Protein AF-A0A7Y2KWY7-F1 (afdb_monomer)

Foldseek 3Di:
DWAPDADPVVRHIDDDDDDPDDDPPDDPPDDDDDDDDDPDQDKDKAFPQQWDDDPNFIWGWWADPVLQFIAIFGWDFPDDDPTITITGDRDDPPIDTDRHPRVPDDGRDHDDDDPPPDD

Structure (mmCIF, N/CA/C/O backbone):
data_AF-A0A7Y2KWY7-F1
#
_entry.id   AF-A0A7Y2KWY7-F1
#
loop_
_atom_site.group_PDB
_atom_site.id
_atom_site.type_symbol
_atom_site.label_atom_id
_atom_site.label_alt_id
_atom_site.label_comp_id
_atom_site.label_asym_id
_atom_site.label_entity_id
_atom_site.label_seq_id
_atom_site.pdbx_PDB_ins_code
_atom_site.Cartn_x
_atom_site.Cartn_y
_atom_site.Cartn_z
_atom_site.occupancy
_atom_site.B_iso_or_equiv
_atom_site.auth_seq_id
_atom_site.auth_comp_id
_atom_site.auth_asym_id
_atom_site.auth_atom_id
_atom_site.pdbx_PDB_model_num
ATOM 1 N N . GLU A 1 1 ? 25.319 -6.259 -19.711 1.00 86.25 1 GLU A N 1
ATOM 2 C CA . GLU A 1 1 ? 26.302 -5.176 -19.466 1.00 86.25 1 GLU A CA 1
ATOM 3 C C . GLU A 1 1 ? 25.715 -3.837 -19.908 1.00 86.25 1 GLU A C 1
ATOM 5 O O . GLU A 1 1 ? 25.075 -3.795 -20.953 1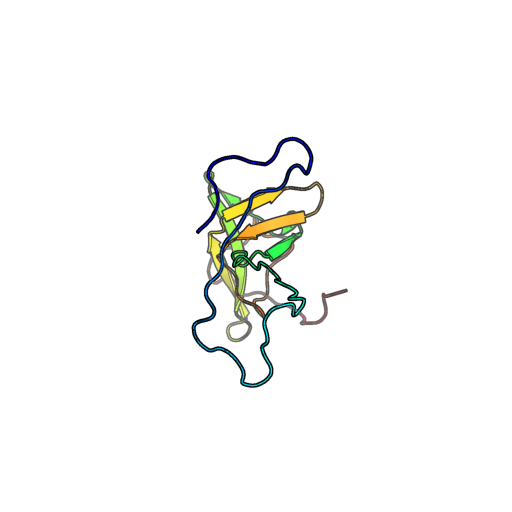.00 86.25 1 GLU A O 1
ATOM 10 N N . ILE A 1 2 ? 25.897 -2.764 -19.133 1.00 90.38 2 ILE A N 1
ATOM 11 C CA . ILE A 1 2 ? 25.432 -1.407 -19.475 1.00 90.38 2 ILE A CA 1
ATOM 12 C C . ILE A 1 2 ? 26.658 -0.502 -19.584 1.00 90.38 2 ILE A C 1
ATOM 14 O O . ILE A 1 2 ? 27.493 -0.496 -18.682 1.00 90.38 2 ILE A O 1
ATOM 18 N N . ALA A 1 3 ? 26.760 0.272 -20.664 1.00 91.88 3 ALA A N 1
ATOM 19 C CA . ALA A 1 3 ? 27.861 1.208 -20.847 1.00 91.88 3 ALA A CA 1
ATOM 20 C C . ALA A 1 3 ? 27.867 2.292 -19.744 1.00 91.88 3 ALA A C 1
ATOM 22 O O . ALA A 1 3 ? 26.808 2.829 -19.396 1.00 91.88 3 ALA A O 1
ATOM 23 N N . PRO A 1 4 ? 29.048 2.663 -19.214 1.00 88.94 4 PRO A N 1
ATOM 24 C CA . PRO A 1 4 ? 29.157 3.610 -18.104 1.00 88.94 4 PRO A CA 1
ATOM 25 C C . PRO A 1 4 ? 28.841 5.055 -18.510 1.00 88.94 4 PRO A C 1
ATOM 27 O O . PRO A 1 4 ? 28.498 5.871 -17.658 1.00 88.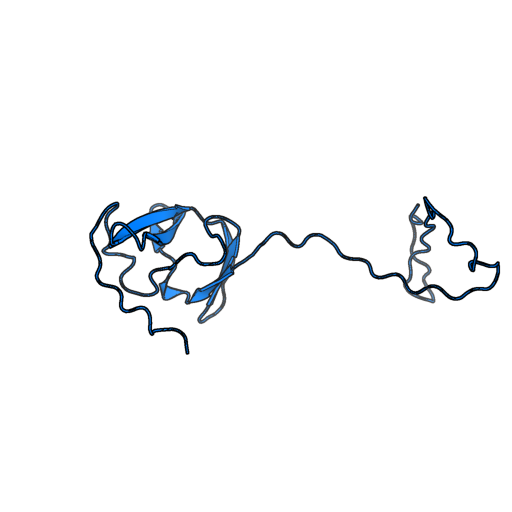94 4 PRO A O 1
ATOM 30 N N . GLN A 1 5 ? 28.899 5.388 -19.797 1.00 92.31 5 GLN A N 1
ATOM 31 C CA . GLN A 1 5 ? 28.620 6.730 -20.296 1.00 92.31 5 GLN A CA 1
ATOM 32 C C . GLN A 1 5 ? 27.460 6.705 -21.291 1.00 92.31 5 GLN A C 1
ATOM 34 O O . GLN A 1 5 ? 27.319 5.770 -22.081 1.00 92.31 5 GLN A O 1
ATOM 39 N N . ALA A 1 6 ? 26.608 7.727 -21.216 1.00 92.81 6 ALA A N 1
ATOM 40 C CA . ALA A 1 6 ? 25.558 7.947 -22.199 1.00 92.81 6 ALA A CA 1
ATOM 41 C C . ALA A 1 6 ? 26.139 8.583 -23.467 1.00 92.81 6 ALA A C 1
ATOM 43 O O . ALA A 1 6 ? 27.052 9.407 -23.401 1.00 92.81 6 ALA A O 1
ATOM 44 N N . ASP A 1 7 ? 25.579 8.217 -24.612 1.00 93.75 7 ASP A N 1
ATOM 45 C CA . ASP A 1 7 ? 25.844 8.882 -25.880 1.00 93.75 7 ASP A CA 1
ATOM 46 C C . ASP A 1 7 ? 25.167 10.263 -25.877 1.00 93.75 7 ASP A C 1
ATOM 48 O O . ASP A 1 7 ? 23.971 10.382 -25.596 1.00 93.75 7 ASP A O 1
ATOM 52 N N . SER A 1 8 ? 25.934 11.322 -26.143 1.00 91.81 8 SER A N 1
ATOM 53 C CA . SER A 1 8 ? 25.463 12.706 -26.008 1.00 91.81 8 SER A CA 1
ATOM 54 C C . SER A 1 8 ? 24.467 13.126 -27.091 1.00 91.81 8 SER A C 1
ATOM 56 O O . SER A 1 8 ? 23.624 13.983 -26.828 1.00 91.81 8 SER A O 1
ATOM 58 N N . ALA A 1 9 ? 24.527 12.522 -28.280 1.00 94.75 9 ALA A N 1
ATOM 59 C CA . ALA A 1 9 ? 23.648 12.855 -29.397 1.00 94.75 9 ALA A CA 1
ATOM 60 C C . ALA A 1 9 ? 22.265 12.211 -29.238 1.00 94.75 9 ALA A C 1
ATOM 62 O O . ALA A 1 9 ? 21.243 12.844 -29.487 1.00 94.75 9 ALA A O 1
ATOM 63 N N . THR A 1 10 ? 22.230 10.957 -28.787 1.00 93.94 10 THR A N 1
ATOM 64 C CA . THR A 1 10 ? 20.985 10.185 -28.648 1.00 93.94 10 THR A CA 1
ATOM 65 C C . THR A 1 10 ? 20.401 10.226 -27.239 1.00 93.94 10 THR A C 1
ATOM 67 O O . THR A 1 10 ? 19.248 9.850 -27.048 1.00 93.94 10 THR A O 1
ATOM 70 N N . ARG A 1 11 ? 21.184 10.670 -26.243 1.00 92.88 11 ARG A N 1
ATOM 71 C CA . ARG A 1 11 ? 20.846 10.608 -24.809 1.00 92.88 11 ARG A CA 1
ATOM 72 C C . ARG A 1 11 ? 20.510 9.185 -24.343 1.00 92.88 11 ARG A C 1
ATOM 74 O O . ARG A 1 11 ? 19.754 9.000 -23.393 1.00 92.88 11 ARG A O 1
ATOM 81 N N . THR A 1 12 ? 21.078 8.174 -25.001 1.00 92.75 12 THR A N 1
ATOM 82 C CA . THR A 1 12 ? 20.872 6.759 -24.665 1.00 92.75 12 THR A CA 1
ATOM 83 C C . THR A 1 12 ? 22.127 6.133 -24.065 1.00 92.75 12 THR A C 1
ATOM 85 O O . THR A 1 12 ? 23.247 6.603 -24.269 1.00 92.75 12 THR A O 1
ATOM 88 N N . ARG A 1 13 ? 21.951 5.037 -23.320 1.00 92.19 13 ARG A N 1
ATOM 89 C CA . ARG A 1 13 ? 23.050 4.175 -22.871 1.00 92.19 13 ARG A CA 1
ATOM 90 C C . ARG A 1 13 ? 23.003 2.850 -23.610 1.00 92.19 13 ARG A C 1
ATOM 92 O O . ARG A 1 13 ? 21.993 2.146 -23.578 1.00 92.19 13 ARG A O 1
ATOM 99 N N . ARG A 1 14 ? 24.122 2.476 -24.232 1.00 92.38 14 ARG A N 1
ATOM 100 C CA . ARG A 1 14 ? 24.251 1.171 -24.884 1.00 92.38 14 ARG A CA 1
ATOM 101 C C . ARG A 1 14 ? 24.175 0.065 -23.832 1.00 92.38 14 ARG A C 1
ATOM 103 O O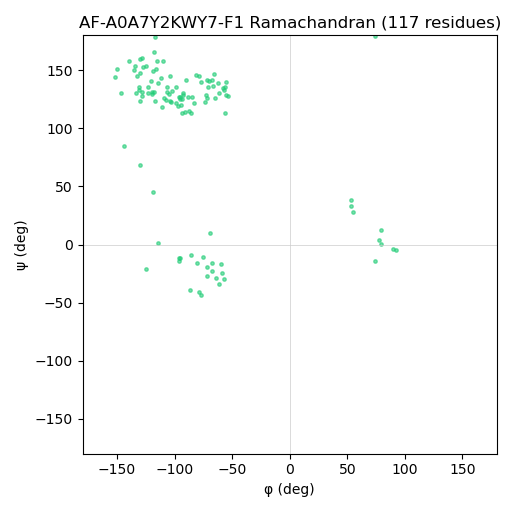 . ARG A 1 14 ? 24.952 0.058 -22.881 1.00 92.38 14 ARG A O 1
ATOM 110 N N . THR A 1 15 ? 23.269 -0.882 -24.042 1.00 91.19 15 THR A N 1
ATOM 111 C CA . THR A 1 15 ? 23.077 -2.044 -23.170 1.00 91.19 15 THR A CA 1
ATOM 112 C C . THR A 1 15 ? 23.231 -3.318 -23.992 1.00 91.19 15 THR A C 1
ATOM 114 O O . THR A 1 15 ? 22.640 -3.441 -25.061 1.00 91.19 15 THR A O 1
ATOM 117 N N . ARG A 1 16 ? 24.049 -4.256 -23.509 1.00 91.19 16 ARG A N 1
ATOM 118 C CA . ARG A 1 16 ? 24.222 -5.595 -24.079 1.00 91.19 16 ARG A CA 1
ATOM 119 C C . ARG A 1 16 ? 23.489 -6.606 -23.203 1.00 91.19 16 AR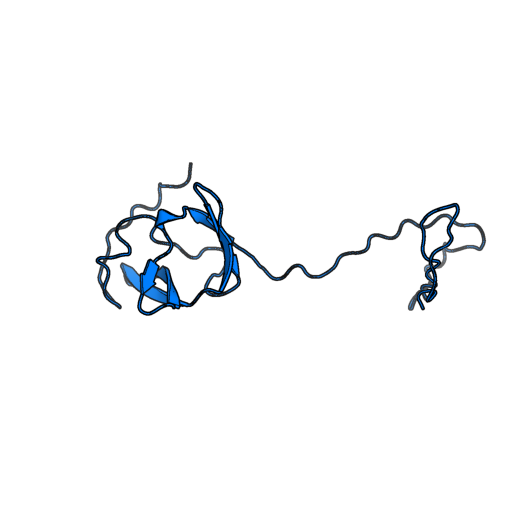G A C 1
ATOM 121 O O . ARG A 1 16 ? 23.769 -6.698 -22.005 1.00 91.19 16 ARG A O 1
ATOM 128 N N . LEU A 1 17 ? 22.584 -7.352 -23.823 1.00 88.38 17 LEU A N 1
ATOM 129 C CA . LEU A 1 17 ? 21.774 -8.404 -23.213 1.00 88.38 17 LEU A CA 1
ATOM 130 C C . LEU A 1 17 ? 22.219 -9.752 -23.787 1.00 88.38 17 LEU A C 1
ATOM 132 O O . LEU A 1 17 ? 22.546 -9.834 -24.972 1.00 88.38 17 LEU A O 1
ATOM 136 N N . THR A 1 18 ? 22.228 -10.785 -22.953 1.00 89.19 18 THR A N 1
ATOM 137 C CA . THR A 1 18 ? 22.448 -12.173 -23.374 1.00 89.19 18 THR A CA 1
ATOM 138 C C . THR A 1 18 ? 21.110 -12.894 -23.292 1.00 89.19 18 THR A C 1
ATOM 140 O O . THR A 1 18 ? 20.372 -12.699 -22.330 1.00 89.19 18 THR A O 1
ATOM 143 N N . LEU A 1 19 ? 20.780 -13.690 -24.308 1.00 87.19 19 LEU A N 1
ATOM 144 C CA . LEU A 1 19 ? 19.627 -14.584 -24.269 1.00 87.19 19 LEU A CA 1
ATOM 145 C C . LEU A 1 19 ? 20.093 -15.932 -23.726 1.00 87.19 19 LEU A C 1
ATOM 147 O O . LEU A 1 19 ? 20.864 -16.616 -24.397 1.00 87.19 19 LEU A O 1
ATOM 151 N N . ASP A 1 20 ? 19.614 -16.317 -22.545 1.00 88.25 20 ASP A N 1
ATOM 152 C CA . ASP A 1 20 ? 19.952 -17.618 -21.946 1.00 88.25 20 ASP A CA 1
ATOM 153 C C . ASP A 1 20 ? 19.474 -18.782 -22.821 1.00 88.25 20 ASP A C 1
ATOM 155 O O . ASP A 1 20 ? 20.133 -19.814 -22.936 1.00 88.25 20 ASP A O 1
ATOM 159 N N . GLN A 1 21 ? 18.338 -18.593 -23.495 1.00 86.56 21 GLN A N 1
ATOM 160 C CA . GLN A 1 21 ? 17.816 -19.509 -24.498 1.00 86.56 21 GLN A CA 1
ATOM 161 C C . GLN A 1 21 ? 17.460 -18.736 -25.760 1.00 86.56 21 GLN A C 1
ATOM 163 O O . GLN A 1 21 ? 16.668 -17.794 -25.740 1.00 86.56 21 GLN A O 1
ATOM 168 N N . THR A 1 22 ? 18.057 -19.143 -26.878 1.00 85.56 22 THR A N 1
ATOM 169 C CA . THR A 1 22 ? 17.805 -18.523 -28.179 1.00 85.56 22 THR A CA 1
ATOM 170 C C . THR A 1 22 ? 16.760 -19.344 -28.935 1.00 85.56 22 THR A C 1
ATOM 172 O O . THR A 1 22 ? 17.013 -20.517 -29.220 1.00 85.56 22 THR A O 1
ATOM 175 N N . PRO A 1 23 ? 15.592 -18.774 -29.282 1.00 85.38 23 PRO A N 1
ATOM 176 C CA . PRO A 1 23 ? 14.580 -19.509 -30.026 1.00 85.38 23 PRO A CA 1
ATOM 177 C C . PRO A 1 23 ? 15.081 -19.844 -31.445 1.00 85.38 23 PRO A C 1
ATOM 179 O O . PRO A 1 23 ? 15.778 -19.026 -32.053 1.00 85.38 23 PRO A O 1
ATOM 182 N N . PRO A 1 24 ? 14.689 -20.990 -32.037 1.00 85.19 24 PRO A N 1
ATOM 183 C CA . PRO A 1 24 ? 15.187 -21.429 -33.347 1.00 85.19 24 PRO A CA 1
ATOM 184 C C . PRO A 1 24 ? 14.903 -20.471 -34.508 1.00 85.19 24 PRO A C 1
ATOM 186 O O . PRO A 1 24 ? 15.527 -20.595 -35.560 1.00 85.19 24 PRO A O 1
ATOM 189 N N . ALA A 1 25 ? 13.968 -1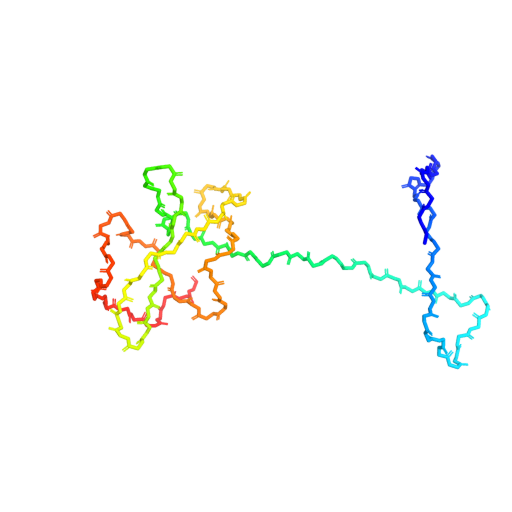9.532 -34.345 1.00 85.44 25 ALA A N 1
ATOM 190 C CA . ALA A 1 25 ? 13.628 -18.507 -35.331 1.00 85.44 25 ALA A CA 1
ATOM 191 C C . ALA A 1 25 ? 14.524 -17.254 -35.254 1.00 85.44 25 ALA A C 1
ATOM 193 O O . ALA A 1 25 ? 14.464 -16.408 -36.142 1.00 85.44 25 ALA A O 1
ATOM 194 N N . PHE A 1 26 ? 15.367 -17.119 -34.225 1.00 87.25 26 PHE A N 1
ATOM 195 C CA . PHE A 1 26 ? 16.219 -15.946 -34.052 1.00 87.25 26 PHE A CA 1
ATOM 196 C C . PHE A 1 26 ? 17.368 -15.947 -35.070 1.00 87.25 26 PHE A C 1
ATOM 198 O O . PHE A 1 26 ? 18.079 -16.944 -35.234 1.00 87.25 26 PHE A O 1
ATOM 205 N N . ARG A 1 27 ? 17.542 -14.838 -35.792 1.00 88.31 27 ARG A N 1
ATOM 206 C CA . ARG A 1 27 ? 18.584 -14.658 -36.817 1.00 88.31 27 ARG A CA 1
ATOM 207 C C . ARG A 1 27 ? 19.267 -13.306 -36.643 1.00 88.31 27 ARG A C 1
ATOM 209 O O . ARG A 1 27 ? 18.654 -12.354 -36.160 1.00 88.31 27 ARG A O 1
ATOM 216 N N . LEU A 1 28 ? 20.521 -13.201 -37.081 1.00 88.69 28 LEU A N 1
ATOM 217 C CA . LEU A 1 28 ? 21.209 -11.911 -37.168 1.00 88.69 28 LEU A CA 1
ATOM 218 C C . LEU A 1 28 ? 20.397 -10.942 -38.040 1.00 88.69 28 LEU A C 1
ATOM 220 O O . LEU A 1 28 ? 19.885 -11.330 -39.086 1.00 88.69 28 LEU A O 1
ATOM 224 N N . GLY A 1 29 ? 20.264 -9.696 -37.584 1.00 88.88 29 GLY A N 1
ATOM 225 C CA . GLY A 1 29 ? 19.436 -8.674 -38.235 1.00 88.88 29 GLY A CA 1
ATOM 226 C C . GLY A 1 29 ? 17.977 -8.624 -37.766 1.00 88.88 29 GLY A C 1
ATOM 227 O O . GLY A 1 29 ? 17.253 -7.724 -38.179 1.00 88.88 29 GLY A O 1
ATOM 228 N N . SER A 1 30 ? 17.542 -9.531 -36.883 1.00 89.81 30 SER A N 1
ATOM 229 C CA . SER A 1 30 ? 16.193 -9.471 -36.298 1.00 89.81 30 SER A CA 1
ATOM 230 C C . SER A 1 30 ? 16.027 -8.240 -35.401 1.00 89.81 30 SER A C 1
ATOM 232 O O . SER A 1 30 ? 16.891 -7.950 -34.571 1.00 89.81 30 SER A O 1
ATOM 234 N N . SER A 1 31 ? 14.894 -7.546 -35.519 1.00 90.31 31 SER A N 1
ATOM 235 C CA . SER A 1 31 ? 14.484 -6.529 -34.545 1.00 90.31 31 SER A CA 1
ATOM 236 C C . SER A 1 31 ? 13.936 -7.193 -33.284 1.00 90.31 31 SER A C 1
ATOM 238 O O . SER A 1 31 ? 13.208 -8.181 -33.359 1.00 90.31 31 SER A O 1
ATOM 240 N N . VAL A 1 32 ? 14.275 -6.640 -32.121 1.00 86.69 32 VAL A N 1
ATOM 241 C CA . VAL A 1 32 ? 13.841 -7.146 -30.815 1.00 86.69 32 VAL A CA 1
ATOM 242 C C . VAL A 1 32 ? 13.236 -5.999 -30.024 1.00 86.69 32 VAL A C 1
ATOM 244 O O . VAL A 1 32 ? 13.849 -4.939 -29.907 1.00 86.69 32 VAL A O 1
ATOM 247 N N . SER A 1 33 ? 12.054 -6.221 -29.459 1.00 89.38 33 SER A N 1
ATOM 248 C CA . SER A 1 33 ? 11.469 -5.328 -28.462 1.00 89.38 33 SER A CA 1
ATOM 249 C C . SER A 1 33 ? 11.851 -5.818 -27.073 1.00 89.38 33 SER A C 1
ATOM 251 O O . SER A 1 33 ? 11.668 -6.989 -26.749 1.00 89.38 33 SER A O 1
ATOM 253 N N . VAL A 1 34 ? 12.389 -4.917 -26.257 1.00 86.81 34 VAL A N 1
ATOM 254 C CA . VAL A 1 34 ? 12.761 -5.198 -24.871 1.00 86.81 34 VAL A CA 1
ATOM 255 C C . VAL A 1 34 ? 11.906 -4.323 -23.972 1.00 86.81 34 VAL A C 1
ATOM 257 O O . VAL A 1 34 ? 11.932 -3.100 -24.091 1.00 86.81 34 VAL A O 1
ATOM 260 N N . THR A 1 35 ? 11.181 -4.951 -23.054 1.00 86.62 35 THR A N 1
ATOM 261 C CA . THR A 1 35 ? 10.473 -4.254 -21.982 1.00 86.62 35 THR A CA 1
ATOM 262 C C . THR A 1 35 ? 11.269 -4.429 -20.703 1.00 86.62 35 THR A C 1
ATOM 264 O O . THR A 1 35 ? 11.547 -5.551 -20.286 1.00 86.62 35 THR A O 1
ATOM 267 N N . VAL A 1 36 ? 11.653 -3.318 -20.083 1.00 81.19 36 VAL A N 1
ATOM 268 C CA . VAL A 1 36 ? 12.286 -3.332 -18.764 1.00 81.19 36 VAL A CA 1
ATOM 269 C C . VAL A 1 36 ? 11.187 -3.140 -17.729 1.00 81.19 36 VAL A C 1
ATOM 271 O O . VAL A 1 36 ? 10.582 -2.073 -17.663 1.00 81.19 36 VAL A O 1
ATOM 274 N N . SER A 1 37 ? 10.928 -4.165 -16.925 1.00 79.44 37 SER A N 1
ATOM 275 C CA . SER A 1 37 ? 10.086 -4.064 -15.734 1.00 79.44 37 SER A CA 1
ATOM 276 C C . SER A 1 37 ? 10.971 -4.138 -14.496 1.00 79.44 37 SER A C 1
ATOM 278 O O . SER A 1 37 ? 11.712 -5.104 -14.325 1.00 79.44 37 SER A O 1
ATOM 280 N N . SER A 1 38 ? 10.887 -3.139 -13.624 1.00 72.25 38 SER A N 1
ATOM 281 C CA . SER A 1 38 ? 11.373 -3.277 -12.251 1.00 72.25 38 SER A CA 1
ATOM 282 C C . SER A 1 38 ? 10.220 -3.793 -11.397 1.00 72.25 38 SER A C 1
ATOM 284 O O . SER A 1 38 ? 9.100 -3.318 -11.599 1.00 72.25 38 SER A O 1
ATOM 286 N N . PRO A 1 39 ? 10.451 -4.698 -10.429 1.00 68.56 39 PRO A N 1
ATOM 287 C CA . PRO A 1 39 ? 9.477 -4.917 -9.375 1.00 68.56 39 PRO A CA 1
ATOM 288 C C . PRO A 1 39 ? 9.241 -3.563 -8.704 1.00 68.56 39 PRO A C 1
ATOM 290 O O . PRO A 1 39 ? 10.163 -2.972 -8.138 1.00 68.56 39 PRO A O 1
ATOM 293 N N . ILE A 1 40 ? 8.034 -3.029 -8.849 1.00 70.25 40 ILE A N 1
ATOM 294 C CA . ILE A 1 40 ? 7.574 -1.927 -8.018 1.00 70.25 40 ILE A CA 1
ATOM 295 C C . ILE A 1 40 ? 7.068 -2.610 -6.758 1.00 70.25 40 ILE A C 1
ATOM 297 O O . ILE A 1 40 ? 6.240 -3.517 -6.836 1.00 70.25 40 ILE A O 1
ATOM 301 N N . ALA A 1 41 ? 7.635 -2.250 -5.612 1.00 74.75 41 ALA A N 1
ATOM 302 C CA . ALA A 1 41 ? 7.147 -2.780 -4.352 1.00 74.75 41 ALA A CA 1
ATOM 303 C C . ALA A 1 41 ? 5.660 -2.429 -4.208 1.00 74.75 41 ALA A C 1
ATOM 305 O O . ALA A 1 41 ? 5.278 -1.292 -4.491 1.00 74.75 41 ALA A O 1
ATOM 306 N N . GLU A 1 42 ? 4.846 -3.402 -3.795 1.00 82.94 42 GLU A N 1
ATOM 307 C CA . GLU A 1 42 ? 3.401 -3.213 -3.671 1.00 82.94 42 GLU A CA 1
ATOM 308 C C . GLU A 1 42 ? 3.094 -1.989 -2.808 1.00 82.94 42 GLU A C 1
ATOM 310 O O . GLU A 1 42 ? 3.605 -1.836 -1.692 1.00 82.94 42 GLU A O 1
ATOM 315 N N . HIS A 1 43 ? 2.264 -1.112 -3.360 1.00 90.12 43 HIS A N 1
ATOM 316 C CA . HIS A 1 43 ? 1.817 0.099 -2.708 1.00 90.12 43 HIS A CA 1
ATOM 317 C C . HIS A 1 43 ? 0.304 0.237 -2.841 1.00 90.12 43 HIS A C 1
ATOM 319 O O . HIS A 1 43 ? -0.282 -0.121 -3.863 1.00 90.12 43 HIS A O 1
ATOM 325 N N . PHE A 1 44 ? -0.317 0.786 -1.807 1.00 92.56 44 PHE A N 1
ATOM 326 C CA . PHE A 1 44 ? -1.759 0.944 -1.700 1.00 92.56 44 PHE A CA 1
ATOM 327 C C . PHE A 1 44 ? -2.087 2.424 -1.569 1.00 92.56 44 PHE A C 1
ATOM 329 O O . PHE A 1 44 ? -1.498 3.117 -0.739 1.00 92.56 44 PHE A O 1
ATOM 336 N N . GLU A 1 45 ? -3.011 2.907 -2.392 1.00 93.75 45 GLU A N 1
ATOM 337 C CA . GLU A 1 45 ? -3.555 4.255 -2.266 1.00 93.75 45 GLU A CA 1
ATOM 338 C C . GLU A 1 45 ? -4.856 4.195 -1.469 1.00 93.75 45 GLU A C 1
ATOM 340 O O . GLU A 1 45 ? -5.765 3.437 -1.806 1.00 93.75 45 GLU A O 1
ATOM 345 N N . LEU A 1 46 ? -4.927 4.973 -0.393 1.00 93.69 46 LEU A N 1
ATOM 346 C CA . LEU A 1 46 ? -6.086 5.045 0.491 1.00 93.69 46 LEU A CA 1
ATOM 347 C C . LEU A 1 46 ? -6.479 6.506 0.723 1.00 93.69 46 LEU A C 1
ATOM 349 O O . LEU A 1 46 ? -5.633 7.394 0.582 1.00 93.69 46 LEU A O 1
ATOM 353 N N . PRO A 1 47 ? -7.724 6.782 1.149 1.00 95.31 47 PRO A N 1
ATOM 354 C CA . PRO A 1 47 ? -8.090 8.097 1.658 1.00 95.31 47 PRO A CA 1
ATOM 355 C C . PRO A 1 47 ? -7.171 8.512 2.811 1.00 95.31 47 PRO A C 1
ATOM 357 O O . PRO A 1 47 ? -6.871 7.705 3.693 1.00 95.31 47 PRO A O 1
ATOM 360 N N . LEU A 1 48 ? -6.776 9.785 2.858 1.00 94.56 48 LEU A N 1
ATOM 361 C CA . LEU A 1 48 ? -5.932 10.325 3.930 1.00 94.56 48 LEU A CA 1
ATOM 362 C C . LEU A 1 48 ? -6.565 10.117 5.319 1.00 94.56 48 LEU A C 1
ATOM 364 O O . LEU A 1 48 ? -5.860 9.924 6.303 1.00 94.56 48 LEU A O 1
ATOM 368 N N . THR A 1 49 ? -7.898 10.084 5.392 1.00 94.81 49 THR A N 1
ATOM 369 C CA . THR A 1 49 ? -8.676 9.843 6.618 1.00 94.81 49 THR A CA 1
ATOM 370 C C . THR A 1 49 ? -8.533 8.428 7.191 1.00 94.81 49 THR A C 1
ATOM 372 O O . THR A 1 49 ? -8.885 8.212 8.351 1.00 94.81 49 THR A O 1
ATOM 375 N N . ALA A 1 50 ? -8.021 7.470 6.410 1.00 94.88 50 ALA A N 1
ATOM 376 C CA . ALA A 1 50 ? -7.722 6.108 6.859 1.00 94.88 50 ALA A CA 1
ATOM 377 C C . ALA A 1 50 ? -6.387 6.007 7.620 1.00 94.88 50 ALA A C 1
ATOM 379 O O . ALA A 1 50 ? -6.125 5.008 8.294 1.00 94.88 50 ALA A O 1
ATOM 380 N N . LEU A 1 51 ? -5.527 7.023 7.499 1.00 94.44 51 LEU A N 1
ATOM 381 C CA . LEU A 1 51 ? -4.234 7.065 8.164 1.00 94.44 51 LEU A CA 1
ATOM 382 C C . LEU A 1 51 ? -4.388 7.608 9.583 1.00 94.44 51 LEU A C 1
ATOM 384 O O . LEU A 1 51 ? -4.910 8.703 9.790 1.00 94.44 51 LEU A O 1
ATOM 388 N N . GLN A 1 52 ? -3.875 6.868 10.558 1.00 94.62 52 GLN A N 1
ATOM 389 C CA . GLN A 1 52 ? -3.706 7.353 11.917 1.00 94.62 52 GLN A CA 1
ATOM 390 C C . GLN A 1 52 ? -2.227 7.619 12.184 1.00 94.62 52 GLN A C 1
ATOM 392 O O . GLN A 1 52 ? -1.378 6.755 11.968 1.00 94.62 52 GLN A O 1
ATOM 397 N N . GLU A 1 53 ? -1.931 8.795 12.724 1.00 92.12 53 GLU A N 1
ATOM 398 C CA . GLU A 1 53 ? -0.618 9.111 13.273 1.00 92.12 53 GLU A CA 1
ATOM 399 C C . GLU A 1 53 ? -0.691 9.099 14.796 1.00 92.12 53 GLU A C 1
ATOM 401 O O . GLU A 1 53 ? -1.578 9.700 15.403 1.00 92.12 53 GLU A O 1
ATOM 406 N N . THR A 1 54 ? 0.217 8.382 15.446 1.00 87.69 54 THR A N 1
ATOM 407 C CA . THR A 1 54 ? 0.326 8.383 16.908 1.00 87.69 54 THR A CA 1
ATOM 408 C C . THR A 1 54 ? 1.783 8.222 17.293 1.00 87.69 54 THR A C 1
ATOM 410 O O . THR A 1 54 ? 2.460 7.348 16.762 1.00 87.69 54 THR A O 1
ATOM 413 N N . ASP A 1 55 ? 2.270 9.090 18.179 1.00 86.12 55 ASP A N 1
ATOM 414 C CA . ASP A 1 55 ? 3.659 9.088 18.660 1.00 86.12 55 ASP A CA 1
ATOM 415 C C . ASP A 1 55 ? 4.708 9.105 17.529 1.00 86.12 55 ASP A C 1
ATOM 417 O O . ASP A 1 55 ? 5.779 8.520 17.637 1.00 86.12 55 ASP A O 1
ATOM 421 N N . GLY A 1 56 ? 4.390 9.767 16.409 1.00 85.06 56 GLY A N 1
ATOM 422 C CA . GLY A 1 56 ? 5.259 9.836 15.228 1.00 85.06 56 GLY A CA 1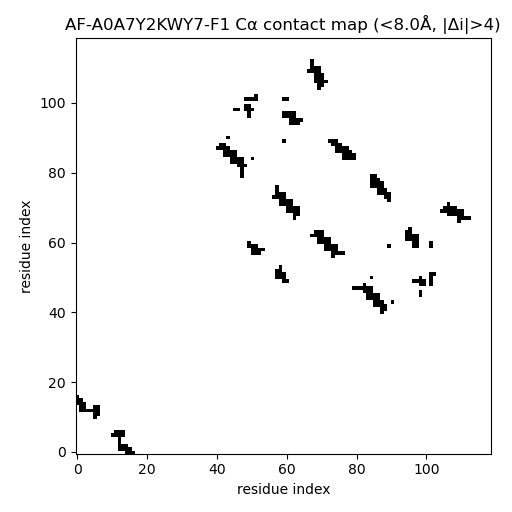
ATOM 423 C C . GLY A 1 56 ? 5.224 8.597 14.323 1.00 85.06 56 GLY A C 1
ATOM 424 O O . GLY A 1 56 ? 5.893 8.585 13.291 1.00 85.06 56 GLY A O 1
ATOM 425 N N . HIS A 1 57 ? 4.422 7.582 14.654 1.00 88.62 57 HIS A N 1
ATOM 426 C CA . HIS A 1 57 ? 4.231 6.384 13.842 1.00 88.62 57 HIS A CA 1
ATOM 427 C C . HIS A 1 57 ? 2.946 6.470 13.012 1.00 88.62 57 HIS A C 1
ATOM 429 O O . HIS A 1 57 ? 1.890 6.867 13.508 1.00 88.62 57 HIS A O 1
ATOM 435 N N . SER A 1 58 ? 3.044 6.088 11.736 1.00 93.19 58 SER A N 1
ATOM 436 C CA . SER A 1 58 ? 1.912 5.982 10.811 1.00 93.19 58 SER A CA 1
ATOM 437 C C . SER A 1 58 ? 1.359 4.559 10.811 1.00 93.19 58 SER A C 1
ATOM 439 O O . SER A 1 58 ? 2.087 3.602 10.546 1.00 93.19 58 SER A O 1
ATOM 441 N N . ARG A 1 59 ? 0.059 4.426 11.068 1.00 94.62 59 ARG A N 1
ATOM 442 C CA . ARG A 1 59 ? -0.647 3.143 11.083 1.00 94.62 59 ARG A CA 1
ATOM 443 C C . ARG A 1 59 ? -2.017 3.245 10.432 1.00 94.62 59 ARG A C 1
ATOM 445 O O . ARG A 1 59 ? -2.615 4.316 10.359 1.00 94.62 59 ARG A O 1
ATOM 452 N N . ILE A 1 60 ? -2.519 2.104 9.992 1.00 95.19 60 ILE A N 1
ATOM 453 C CA . ILE A 1 60 ? -3.888 1.929 9.503 1.00 95.19 60 ILE A CA 1
ATOM 454 C C . ILE A 1 60 ? -4.625 0.925 10.383 1.00 95.19 60 ILE A C 1
ATOM 456 O O . ILE A 1 60 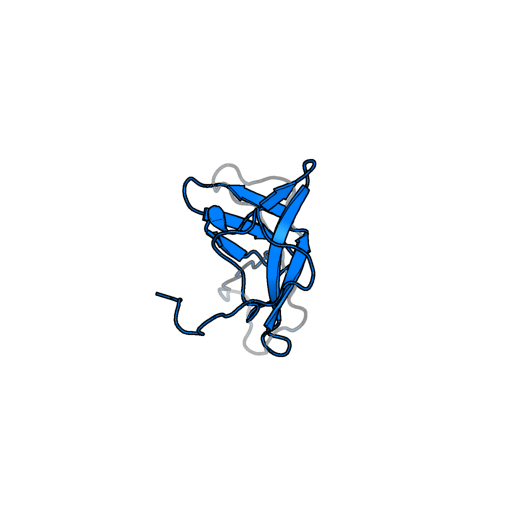? -4.006 0.161 11.125 1.00 95.19 60 ILE A O 1
ATOM 460 N N . TRP A 1 61 ? -5.946 0.877 10.248 1.00 95.50 61 TRP A N 1
ATOM 461 C CA . TRP A 1 61 ? -6.779 -0.111 10.923 1.00 95.50 61 TRP A CA 1
ATOM 462 C C . TRP A 1 61 ? -7.365 -1.088 9.919 1.00 95.50 61 TRP A C 1
ATOM 464 O O . TRP A 1 61 ? -8.128 -0.692 9.039 1.00 95.50 61 TRP A O 1
ATOM 474 N N . VAL A 1 62 ? -7.021 -2.365 10.075 1.00 95.06 62 VAL A N 1
ATOM 475 C CA . VAL A 1 62 ? -7.521 -3.447 9.225 1.00 95.06 62 VAL A CA 1
ATOM 476 C C . VAL A 1 62 ? -8.614 -4.211 9.954 1.00 95.06 62 VAL A C 1
ATOM 478 O O . VAL A 1 62 ? -8.451 -4.579 11.120 1.00 95.06 62 VAL A O 1
ATOM 481 N N . ILE A 1 63 ? -9.721 -4.444 9.255 1.00 94.25 63 ILE A N 1
ATOM 482 C CA . ILE A 1 63 ? -10.874 -5.198 9.732 1.00 94.25 63 ILE A CA 1
ATOM 483 C C . ILE A 1 63 ? -10.658 -6.677 9.406 1.00 94.25 63 ILE A C 1
ATOM 485 O O . ILE A 1 63 ? -10.431 -7.041 8.252 1.00 94.25 63 ILE A O 1
ATOM 489 N N . ASP A 1 64 ? -10.783 -7.535 10.414 1.00 92.56 64 ASP A N 1
ATOM 490 C CA . ASP A 1 64 ? -10.932 -8.972 10.217 1.00 92.56 64 ASP A CA 1
ATOM 491 C C . ASP A 1 64 ? -12.420 -9.300 9.990 1.00 92.56 64 ASP A C 1
ATOM 493 O O . ASP A 1 64 ? -13.232 -9.148 10.911 1.00 92.56 64 ASP A O 1
ATOM 497 N N . PRO A 1 65 ? -12.812 -9.763 8.788 1.00 89.50 65 PRO A N 1
ATOM 498 C CA . PRO A 1 65 ? -14.204 -10.060 8.476 1.00 89.50 65 PRO A CA 1
ATOM 499 C C . PRO A 1 65 ? -14.766 -11.256 9.257 1.00 89.50 65 PRO A C 1
ATOM 501 O O . PRO A 1 65 ? -15.982 -11.343 9.407 1.00 89.50 65 PRO A O 1
ATOM 504 N N . GLN A 1 66 ? -13.920 -12.170 9.750 1.00 89.94 66 GLN A N 1
ATOM 505 C CA . GLN A 1 66 ? -14.360 -13.359 10.491 1.00 89.94 66 GLN A CA 1
ATOM 506 C C . GLN A 1 66 ? -14.754 -13.010 11.924 1.00 89.94 66 GLN A C 1
ATOM 508 O O . GLN A 1 66 ? -15.768 -13.478 12.437 1.00 89.94 66 GLN A O 1
ATOM 513 N N . THR A 1 67 ? -13.950 -12.170 12.574 1.00 91.62 67 THR A N 1
ATOM 514 C CA . THR A 1 67 ? -14.169 -11.771 13.971 1.00 91.62 67 THR A CA 1
ATOM 515 C C . THR A 1 67 ? -14.908 -10.441 14.105 1.00 91.62 67 THR A C 1
ATOM 517 O O . THR A 1 67 ? -15.362 -10.106 15.201 1.00 91.62 67 THR A O 1
ATOM 520 N N . GLN A 1 68 ? -15.054 -9.698 13.001 1.00 92.12 68 GLN A N 1
ATOM 521 C CA . GLN A 1 68 ? -15.571 -8.329 12.960 1.00 92.12 68 GLN A CA 1
ATOM 522 C C . GLN A 1 68 ? -14.818 -7.401 13.919 1.00 92.12 68 GLN A C 1
ATOM 524 O O . GLN A 1 68 ? -15.415 -6.552 14.581 1.00 92.12 68 GLN A O 1
ATOM 529 N N . THR A 1 69 ? -13.502 -7.582 14.028 1.00 94.19 69 THR A N 1
ATOM 530 C CA . THR A 1 69 ? -12.640 -6.763 14.886 1.00 94.19 69 THR A CA 1
ATOM 531 C C . THR A 1 69 ? -11.634 -5.970 14.070 1.00 94.19 69 THR A C 1
ATOM 533 O O . THR A 1 69 ? -11.323 -6.328 12.934 1.00 94.19 69 THR A O 1
ATOM 536 N N . VAL A 1 70 ? -11.127 -4.880 14.643 1.00 95.56 70 VAL A N 1
ATOM 537 C CA . VAL A 1 70 ? -10.067 -4.073 14.032 1.00 95.56 70 VAL A CA 1
ATOM 538 C C . VAL A 1 70 ? -8.716 -4.319 14.689 1.00 95.56 70 VAL A C 1
ATOM 540 O O . VAL A 1 70 ? -8.610 -4.500 15.904 1.00 95.56 70 VAL A O 1
ATOM 543 N N . SER A 1 71 ? -7.662 -4.273 13.882 1.00 95.12 71 SER A N 1
ATOM 544 C CA . SER A 1 71 ? -6.277 -4.364 14.341 1.00 95.12 71 SER A CA 1
ATOM 545 C C . SER A 1 71 ? -5.434 -3.246 13.724 1.00 95.12 71 SER A C 1
ATOM 547 O O . SER A 1 71 ? -5.572 -2.982 12.525 1.00 95.12 71 SER A O 1
ATOM 549 N N . PRO A 1 72 ? -4.583 -2.564 14.512 1.00 94.38 72 PRO A N 1
ATOM 550 C CA . PRO A 1 72 ? -3.657 -1.591 13.960 1.00 94.38 72 PRO A CA 1
ATOM 551 C C . PRO A 1 72 ? -2.545 -2.317 13.199 1.00 94.38 72 PRO A C 1
ATOM 553 O O . PRO A 1 72 ? -2.063 -3.365 13.635 1.00 94.38 72 PRO A O 1
ATOM 556 N N . ARG A 1 73 ? -2.116 -1.750 12.074 1.00 93.94 73 ARG A N 1
ATOM 557 C CA . ARG A 1 73 ? -0.947 -2.211 11.323 1.00 93.94 73 ARG A CA 1
ATOM 558 C C . ARG A 1 73 ? -0.077 -1.028 10.938 1.00 93.94 73 ARG A C 1
ATOM 560 O O . ARG A 1 73 ? -0.578 -0.048 10.385 1.00 93.94 73 ARG A O 1
ATOM 567 N N . ASP A 1 74 ? 1.213 -1.149 11.213 1.00 93.25 74 ASP A N 1
ATOM 568 C CA . ASP A 1 74 ? 2.190 -0.135 10.838 1.00 93.25 74 ASP A CA 1
ATOM 569 C C . ASP A 1 74 ? 2.385 -0.120 9.322 1.00 93.25 74 ASP A C 1
ATOM 571 O O . ASP A 1 74 ? 2.396 -1.165 8.660 1.00 93.25 74 ASP A O 1
ATOM 575 N N . VAL A 1 75 ? 2.527 1.084 8.775 1.00 93.31 75 VAL A N 1
ATOM 576 C CA . VAL A 1 75 ? 2.684 1.317 7.338 1.00 93.31 75 VAL A CA 1
ATOM 577 C C . VAL A 1 75 ? 3.791 2.323 7.084 1.00 93.31 75 VAL A C 1
ATOM 579 O O . VAL A 1 75 ? 4.024 3.236 7.877 1.00 93.31 75 VAL A O 1
ATOM 582 N N . ASN A 1 76 ? 4.451 2.187 5.937 1.00 92.81 76 ASN A N 1
ATOM 583 C CA . ASN A 1 76 ? 5.384 3.195 5.463 1.00 92.81 76 ASN A CA 1
ATOM 584 C C . ASN A 1 76 ? 4.673 4.143 4.492 1.00 92.81 76 ASN A C 1
ATOM 586 O O . ASN A 1 76 ? 4.064 3.699 3.520 1.00 92.81 76 ASN A O 1
ATOM 590 N N . VAL A 1 77 ? 4.757 5.446 4.737 1.00 93.81 77 VAL A N 1
ATOM 591 C CA . VAL A 1 77 ? 4.137 6.458 3.877 1.00 93.81 77 VAL A CA 1
ATOM 592 C C . VAL A 1 77 ? 5.109 6.830 2.763 1.00 93.81 77 VAL A C 1
ATOM 594 O O . VAL A 1 77 ? 6.157 7.414 3.019 1.00 93.81 77 VAL A O 1
ATOM 597 N N . LEU A 1 78 ? 4.751 6.517 1.517 1.00 92.81 78 LEU A N 1
ATOM 598 C CA . LEU A 1 78 ? 5.551 6.857 0.339 1.00 92.81 78 LEU A CA 1
ATOM 599 C C . LEU A 1 78 ? 5.244 8.261 -0.187 1.00 92.81 78 LEU A C 1
ATOM 601 O O . LEU A 1 78 ? 6.141 8.969 -0.643 1.00 92.81 78 LEU A O 1
ATOM 605 N N . ARG A 1 79 ? 3.967 8.653 -0.163 1.00 93.50 79 ARG A N 1
ATOM 606 C CA . ARG A 1 79 ? 3.486 9.952 -0.647 1.00 93.50 79 ARG A CA 1
ATOM 607 C C . ARG A 1 79 ? 2.225 10.353 0.103 1.00 93.50 79 ARG A C 1
ATOM 609 O O . ARG A 1 79 ? 1.394 9.502 0.407 1.00 93.50 79 ARG A O 1
ATOM 616 N N . ARG A 1 80 ? 2.073 11.651 0.357 1.00 94.12 80 ARG A N 1
ATOM 617 C CA . ARG A 1 80 ? 0.820 12.261 0.809 1.00 94.12 80 ARG A CA 1
ATOM 618 C C . ARG A 1 80 ? 0.366 13.296 -0.200 1.00 94.12 80 ARG A C 1
ATOM 620 O O . ARG A 1 80 ? 1.152 14.166 -0.564 1.00 94.12 80 ARG A O 1
ATOM 627 N N . ASP A 1 81 ? -0.899 13.204 -0.574 1.00 94.31 81 ASP A N 1
ATOM 628 C CA . ASP A 1 81 ? -1.606 14.174 -1.395 1.00 94.31 81 ASP A CA 1
ATOM 629 C C . ASP A 1 81 ? -2.765 14.781 -0.579 1.00 94.31 81 ASP A C 1
ATOM 631 O O . ASP A 1 81 ? -2.974 14.447 0.589 1.00 94.31 81 ASP A O 1
ATOM 635 N N . ALA A 1 82 ? -3.518 15.718 -1.162 1.00 93.00 82 ALA A N 1
ATOM 636 C CA . ALA A 1 82 ? -4.551 16.461 -0.430 1.00 93.00 82 ALA A CA 1
ATOM 637 C C . ALA A 1 82 ? -5.708 15.582 0.087 1.00 93.00 82 ALA A C 1
ATOM 639 O O . ALA A 1 82 ? -6.342 15.923 1.084 1.00 93.00 82 ALA A O 1
ATOM 640 N N . GLN A 1 83 ? -6.002 14.473 -0.598 1.00 94.50 83 GLN A N 1
ATOM 641 C CA . GLN A 1 83 ? -7.122 13.578 -0.279 1.00 94.50 83 GLN A CA 1
ATOM 642 C C . GLN A 1 83 ? -6.693 12.127 -0.066 1.00 94.50 83 GLN A C 1
ATOM 644 O O . GLN A 1 83 ? -7.422 11.369 0.575 1.00 94.50 83 GLN A O 1
ATOM 649 N N . THR A 1 84 ? -5.526 11.739 -0.579 1.00 96.25 84 THR A N 1
ATOM 650 C CA . THR A 1 84 ? -5.058 10.355 -0.577 1.00 96.25 84 THR A CA 1
ATOM 651 C C . THR A 1 84 ? -3.652 10.233 -0.001 1.00 96.25 84 THR A C 1
ATOM 653 O O . THR A 1 84 ? -2.895 11.201 0.120 1.00 96.25 84 THR A O 1
ATOM 656 N N . VAL A 1 85 ? -3.314 9.017 0.412 1.00 95.25 85 VAL A N 1
ATOM 657 C CA . VAL A 1 85 ? -1.987 8.634 0.877 1.00 95.25 85 VAL A CA 1
ATOM 658 C C . VAL A 1 85 ? -1.563 7.354 0.170 1.00 95.25 85 VAL A C 1
ATOM 660 O O . VAL A 1 85 ? -2.325 6.390 0.100 1.00 95.25 85 VAL A O 1
ATOM 663 N N . LEU A 1 86 ? -0.331 7.344 -0.336 1.00 94.56 86 LEU A N 1
ATOM 664 C CA . LEU A 1 86 ? 0.298 6.161 -0.906 1.00 94.56 86 LEU A CA 1
ATOM 665 C C . LEU A 1 86 ? 1.142 5.478 0.168 1.00 94.56 86 LEU A C 1
ATOM 667 O O . LEU A 1 86 ? 2.084 6.070 0.704 1.00 94.56 86 LEU A O 1
ATOM 671 N N . LEU A 1 87 ? 0.807 4.230 0.465 1.00 93.50 87 LEU A N 1
ATOM 672 C CA . LEU A 1 87 ? 1.403 3.433 1.529 1.00 93.50 87 LEU A CA 1
ATOM 673 C C . LEU A 1 87 ? 2.131 2.221 0.968 1.00 93.50 87 LEU A C 1
ATOM 675 O O . LEU A 1 87 ? 1.735 1.665 -0.050 1.00 93.50 87 LEU A O 1
ATOM 679 N N . GLN A 1 88 ? 3.156 1.775 1.679 1.00 91.00 88 GLN A N 1
ATOM 680 C CA . GLN A 1 88 ? 3.873 0.537 1.418 1.00 91.00 88 GLN A CA 1
ATOM 681 C C . GLN A 1 88 ? 3.833 -0.357 2.655 1.00 91.00 88 GLN A C 1
ATOM 683 O O . GLN A 1 88 ? 4.090 0.094 3.774 1.00 91.00 88 GLN A O 1
ATOM 688 N N . GLY A 1 89 ? 3.567 -1.645 2.431 1.00 85.81 89 GLY A N 1
ATOM 689 C CA . GLY A 1 89 ? 3.462 -2.636 3.499 1.00 85.81 89 GLY A CA 1
ATOM 690 C C . GLY A 1 89 ? 2.167 -2.523 4.310 1.00 85.81 89 GLY A C 1
ATOM 691 O O . GLY A 1 89 ? 1.300 -1.700 4.032 1.00 85.81 89 GLY A O 1
ATOM 692 N N . GLY A 1 90 ? 2.006 -3.415 5.290 1.00 83.56 90 GLY A N 1
ATOM 693 C CA . GLY A 1 90 ? 0.851 -3.444 6.199 1.00 83.56 90 GLY A CA 1
ATOM 694 C C . GLY A 1 90 ? -0.463 -3.963 5.595 1.00 83.56 90 GLY A C 1
ATOM 695 O O . GLY A 1 90 ? -1.367 -4.330 6.348 1.00 83.56 90 GLY A O 1
ATOM 696 N N . LEU A 1 91 ? -0.562 -4.077 4.268 1.00 89.88 91 LEU A N 1
ATOM 697 C CA . LEU A 1 91 ? -1.770 -4.494 3.552 1.00 89.88 91 LEU A CA 1
ATOM 698 C C . LEU A 1 91 ? -1.528 -5.642 2.585 1.00 89.88 91 LEU A C 1
ATOM 700 O O . LEU A 1 91 ? -0.436 -5.809 2.043 1.00 89.88 91 LEU A O 1
ATOM 704 N N . LYS A 1 92 ? -2.591 -6.411 2.363 1.00 88.38 92 LYS A N 1
ATOM 705 C CA . LYS A 1 92 ? -2.711 -7.396 1.292 1.00 88.38 92 LYS A CA 1
ATOM 706 C C . LYS A 1 92 ? -3.963 -7.103 0.475 1.00 88.38 92 LYS A C 1
ATOM 708 O O . LYS A 1 92 ? -4.943 -6.566 0.988 1.00 88.38 92 LYS A O 1
ATOM 713 N N . ASN A 1 93 ? -3.953 -7.511 -0.791 1.00 85.12 93 ASN A N 1
ATOM 714 C CA . ASN A 1 93 ? -5.156 -7.465 -1.618 1.00 85.12 93 ASN A CA 1
ATOM 715 C C . ASN A 1 93 ? -6.306 -8.229 -0.942 1.00 85.12 93 ASN A C 1
ATOM 717 O O . ASN A 1 93 ? -6.139 -9.381 -0.543 1.00 85.12 93 ASN A O 1
ATOM 721 N N . GLY A 1 94 ? -7.464 -7.577 -0.832 1.00 87.62 94 GLY A N 1
ATOM 722 C CA . GLY A 1 94 ? -8.647 -8.114 -0.154 1.00 87.62 94 GLY A CA 1
ATOM 723 C C . GLY A 1 94 ? -8.770 -7.752 1.331 1.00 87.62 94 GLY A C 1
ATOM 724 O O . GLY A 1 94 ? -9.798 -8.073 1.925 1.00 87.62 94 GLY A O 1
ATOM 725 N N . ASP A 1 95 ? -7.781 -7.074 1.925 1.00 91.06 95 ASP A N 1
ATOM 726 C CA . ASP A 1 95 ? -7.920 -6.509 3.270 1.00 91.06 95 ASP A CA 1
ATOM 727 C C . ASP A 1 95 ? -8.949 -5.363 3.275 1.00 91.06 95 ASP A C 1
ATOM 729 O O . ASP A 1 95 ? -8.999 -4.534 2.364 1.00 91.06 95 ASP A O 1
ATOM 733 N N . TYR A 1 96 ? -9.749 -5.293 4.339 1.00 92.31 96 TYR A N 1
ATOM 734 C CA . TYR A 1 96 ? -10.692 -4.201 4.575 1.00 92.31 96 TYR A CA 1
ATOM 735 C C . TYR A 1 96 ? -10.061 -3.168 5.504 1.00 92.31 96 TYR A C 1
ATOM 737 O O . TYR A 1 96 ? -9.608 -3.517 6.594 1.00 92.31 96 TYR A O 1
ATOM 745 N N . VAL A 1 97 ? -10.057 -1.897 5.102 1.00 94.25 97 VAL A N 1
ATOM 746 C CA . VAL A 1 97 ? -9.449 -0.804 5.877 1.00 94.25 97 VAL A CA 1
ATOM 747 C C . VAL A 1 97 ? -10.514 0.168 6.357 1.00 94.25 97 VAL A C 1
ATOM 749 O O . VAL A 1 97 ? -11.432 0.519 5.618 1.00 94.25 97 VAL A O 1
ATOM 752 N N . VAL A 1 98 ? -10.380 0.629 7.598 1.00 94.06 98 VAL A N 1
ATOM 753 C CA . VAL A 1 98 ? -11.241 1.681 8.137 1.00 94.06 98 VAL A CA 1
ATOM 754 C C . VAL A 1 98 ? -10.857 3.032 7.530 1.00 94.06 98 VAL A C 1
ATOM 756 O O . VAL A 1 98 ? -9.726 3.483 7.682 1.00 94.06 98 VAL A O 1
ATOM 759 N N . SER A 1 99 ? -11.809 3.705 6.883 1.00 90.81 99 SER A N 1
ATOM 760 C CA . SER A 1 99 ? -11.594 5.000 6.222 1.00 90.81 99 SER A CA 1
ATOM 761 C C . SER A 1 99 ? -11.956 6.224 7.072 1.00 90.81 99 SER A C 1
ATOM 763 O O . SER A 1 99 ? -11.622 7.342 6.687 1.00 90.81 99 SER A O 1
ATOM 765 N N . ALA A 1 100 ? -12.630 6.047 8.212 1.00 86.81 100 ALA A N 1
ATOM 766 C CA . ALA A 1 100 ? -13.046 7.134 9.098 1.00 86.81 100 ALA A CA 1
ATOM 767 C C . ALA A 1 100 ? -13.118 6.678 10.565 1.00 86.81 100 ALA A C 1
ATOM 769 O O . ALA A 1 100 ? -13.398 5.518 10.853 1.00 86.81 100 ALA A O 1
ATOM 770 N N . GLY A 1 101 ? -12.890 7.599 11.508 1.00 87.25 101 GLY A N 1
ATOM 771 C CA . GLY A 1 101 ? -12.945 7.300 12.948 1.00 87.25 101 GLY A CA 1
ATOM 772 C C . GLY A 1 101 ? -11.700 6.601 13.509 1.00 87.25 101 GLY A C 1
ATOM 773 O O . GLY A 1 101 ? -11.713 6.150 14.652 1.00 87.25 101 GLY A O 1
ATOM 774 N N . VAL A 1 102 ? -10.606 6.548 12.742 1.00 91.19 102 VAL A N 1
ATOM 775 C CA . VAL A 1 102 ? -9.360 5.846 13.104 1.00 91.19 102 VAL A CA 1
ATOM 776 C C . VAL A 1 102 ? -8.714 6.339 14.404 1.00 91.19 102 VAL A C 1
ATOM 778 O O . VAL A 1 102 ? -8.036 5.573 15.079 1.00 91.19 102 VAL A O 1
ATOM 781 N N . ASN A 1 103 ? -8.974 7.588 14.807 1.00 91.12 103 ASN A N 1
ATOM 782 C CA . ASN A 1 103 ? -8.437 8.185 16.036 1.00 91.12 103 ASN A CA 1
ATOM 783 C C . ASN A 1 103 ? -9.114 7.702 17.327 1.00 91.12 103 ASN A C 1
ATOM 785 O O . ASN A 1 103 ? -8.622 7.993 18.412 1.00 91.12 103 ASN A O 1
ATOM 789 N N . SER A 1 104 ? -10.234 6.986 17.225 1.00 90.81 104 SER A N 1
ATOM 790 C CA . SER A 1 104 ? -11.013 6.520 18.379 1.00 90.81 104 SER A CA 1
ATOM 791 C C . SER A 1 104 ? -11.021 4.999 18.523 1.00 90.81 104 SER A C 1
ATOM 793 O O . SER A 1 104 ? -11.681 4.479 19.420 1.00 90.81 104 SER A O 1
ATOM 795 N N . LEU A 1 105 ? -10.325 4.282 17.638 1.00 92.00 105 LEU A N 1
ATOM 796 C CA . LEU A 1 105 ? -10.288 2.826 17.648 1.00 92.00 105 LEU A CA 1
ATOM 797 C C . LEU A 1 105 ? -9.283 2.292 18.665 1.00 92.00 105 LEU A C 1
ATOM 799 O O . LEU A 1 105 ? -8.209 2.855 18.880 1.00 92.00 105 LEU A O 1
ATOM 803 N N . THR A 1 106 ? -9.634 1.152 19.251 1.00 93.12 106 THR A N 1
ATOM 804 C CA . THR A 1 106 ? -8.749 0.362 20.110 1.00 93.12 106 THR A CA 1
ATOM 805 C C . THR A 1 106 ? -8.519 -1.033 19.515 1.00 93.12 106 THR A C 1
ATOM 807 O O . THR A 1 106 ? -9.388 -1.553 18.807 1.00 93.12 106 THR A O 1
ATOM 810 N N . PRO A 1 107 ? -7.351 -1.665 19.746 1.00 93.25 107 PRO A N 1
ATOM 811 C CA . PRO A 1 107 ? -7.071 -3.001 19.220 1.00 93.25 107 PRO A CA 1
ATOM 812 C C . PRO A 1 107 ? -8.110 -4.031 19.677 1.00 93.25 107 PRO A C 1
ATOM 814 O O . PRO A 1 107 ? -8.441 -4.099 20.858 1.00 93.25 107 PRO A O 1
ATOM 817 N N . GLY A 1 108 ? -8.621 -4.840 18.746 1.00 93.00 108 GLY A N 1
ATOM 818 C CA . GLY A 1 108 ? -9.636 -5.860 19.027 1.00 93.00 108 GLY A CA 1
ATOM 819 C C . GLY A 1 108 ? -11.058 -5.315 19.188 1.00 93.00 108 GLY A C 1
ATOM 820 O O . GLY A 1 108 ? -11.977 -6.082 19.477 1.00 93.00 108 GLY A O 1
ATOM 821 N N . GLN A 1 109 ? -11.274 -4.012 18.985 1.00 93.19 109 GLN A N 1
ATOM 822 C CA . GLN A 1 109 ? -12.605 -3.422 19.035 1.00 93.19 109 GLN A CA 1
ATOM 823 C C . GLN A 1 109 ? -13.509 -4.039 17.966 1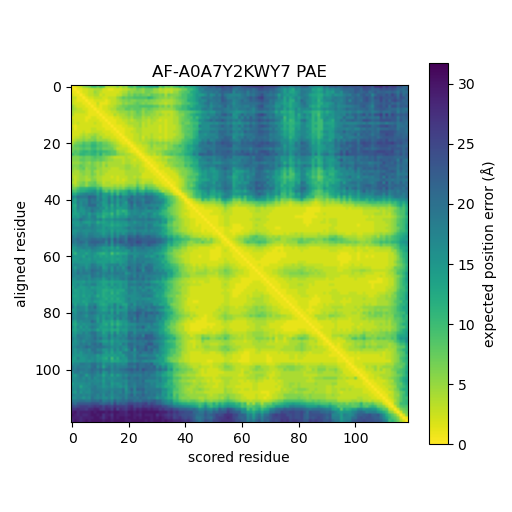.00 93.19 109 GLN A C 1
ATOM 825 O O . GLN A 1 109 ? -13.147 -4.109 16.790 1.00 93.19 109 GLN A O 1
ATOM 830 N N . LYS A 1 110 ? -14.706 -4.470 18.378 1.00 91.69 110 LYS A N 1
ATOM 831 C CA . LYS A 1 110 ? -15.726 -4.951 17.446 1.00 91.69 110 LYS A CA 1
ATOM 832 C C . LYS A 1 110 ? -16.302 -3.797 16.637 1.00 91.69 110 LYS A C 1
ATOM 834 O O . LYS A 1 110 ? -16.648 -2.754 17.192 1.00 91.69 110 LYS A O 1
ATOM 839 N N . VAL A 1 111 ? -16.451 -4.018 15.339 1.00 89.69 111 VAL A N 1
ATOM 840 C CA . VAL A 1 111 ? -17.018 -3.059 14.392 1.00 89.69 111 VAL A CA 1
ATOM 841 C C . VAL A 1 111 ? -18.104 -3.721 13.560 1.00 89.69 111 VAL A C 1
ATOM 843 O O . VAL A 1 111 ? -18.037 -4.905 13.245 1.00 89.69 111 VAL A O 1
ATOM 846 N N . ARG A 1 112 ? -19.114 -2.943 13.176 1.00 85.06 112 ARG A N 1
ATOM 847 C CA . ARG A 1 112 ? -20.084 -3.355 12.162 1.00 85.06 112 ARG A CA 1
ATOM 848 C C . ARG A 1 112 ? -19.660 -2.715 10.848 1.00 85.06 112 ARG A C 1
ATOM 850 O O . ARG A 1 112 ? -19.549 -1.494 10.791 1.00 85.06 112 ARG A O 1
ATOM 857 N N . PHE A 1 113 ? -19.411 -3.519 9.823 1.00 77.56 113 PHE A N 1
ATOM 858 C CA . PHE A 1 113 ? -19.106 -3.025 8.486 1.00 77.56 113 PHE A CA 1
ATOM 859 C C . PHE A 1 113 ? -20.026 -3.721 7.484 1.00 77.56 113 PHE A C 1
ATOM 861 O O . PHE A 1 113 ? -20.145 -4.947 7.485 1.00 77.56 113 PHE A O 1
ATOM 868 N N . ASP A 1 114 ? -20.706 -2.922 6.668 1.00 69.75 114 ASP A N 1
ATOM 869 C CA . ASP A 1 114 ? -21.534 -3.406 5.570 1.00 69.75 114 ASP A CA 1
ATOM 870 C C . ASP A 1 114 ? -20.637 -3.415 4.321 1.00 69.75 114 ASP A C 1
ATOM 872 O O . ASP A 1 114 ? -19.913 -2.456 4.056 1.00 69.75 114 ASP A O 1
ATOM 876 N N . LYS A 1 115 ? -20.604 -4.529 3.585 1.00 57.94 115 LYS A N 1
ATOM 877 C CA . LYS A 1 115 ? -19.606 -4.820 2.532 1.00 57.94 115 LYS A CA 1
ATOM 878 C C . LYS A 1 115 ? -19.742 -3.939 1.268 1.00 57.94 115 LYS A C 1
ATOM 880 O O . LYS A 1 115 ? -19.100 -4.222 0.262 1.00 57.94 115 LYS A O 1
ATOM 885 N N . GLU A 1 116 ? -20.568 -2.894 1.314 1.00 51.06 116 GLU A N 1
ATOM 886 C CA . 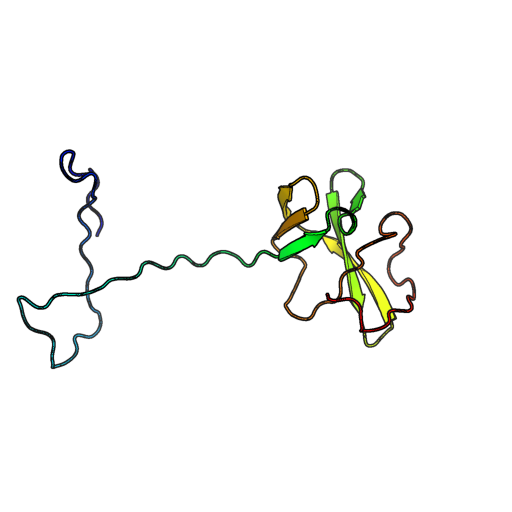GLU A 1 116 ? -21.108 -2.153 0.166 1.00 51.06 116 GLU A CA 1
ATOM 887 C C . GLU A 1 116 ? -20.689 -0.673 0.166 1.00 51.06 116 GLU A C 1
ATOM 889 O O . GLU A 1 116 ? -21.487 0.228 -0.067 1.00 51.06 116 GLU A O 1
ATOM 894 N N . SER A 1 117 ? -19.408 -0.412 0.429 1.00 50.97 117 SER A N 1
ATOM 895 C CA . SER A 1 117 ? -18.829 0.934 0.344 1.00 50.97 117 SER A CA 1
ATOM 896 C C . SER A 1 117 ? -17.553 0.896 -0.490 1.00 50.97 117 SER A C 1
ATOM 898 O O . SER A 1 117 ? -16.439 1.022 0.015 1.00 50.97 117 SER A O 1
ATOM 900 N N . SER A 1 118 ? -17.702 0.640 -1.784 1.00 44.38 118 SER A N 1
ATOM 901 C CA . SER A 1 118 ? -16.654 0.864 -2.784 1.00 44.38 118 SER A CA 1
ATOM 902 C C . SER A 1 118 ? -17.335 1.342 -4.063 1.00 44.38 118 SER A C 1
ATOM 904 O O . SER A 1 118 ? -17.697 0.538 -4.918 1.00 44.38 118 SER A O 1
ATOM 906 N N . GLN A 1 119 ? -17.575 2.650 -4.135 1.00 32.97 119 GLN A N 1
ATOM 907 C CA . GLN A 1 119 ? -17.809 3.386 -5.375 1.00 32.97 119 GLN A CA 1
ATOM 908 C C . GLN A 1 119 ? -16.791 4.513 -5.454 1.00 32.97 119 GLN A C 1
ATOM 910 O O . GLN A 1 119 ? -16.528 5.120 -4.389 1.00 32.97 119 GLN A O 1
#

Solvent-accessible surface area (backbone atoms only — not comparable to full-atom values): 7827 Å² total; per-residue (Å²): 93,69,51,96,59,64,42,84,89,78,72,43,62,62,67,54,84,82,70,95,72,78,60,94,84,71,53,93,90,66,88,79,90,83,84,88,79,74,89,70,78,71,66,48,80,42,54,45,56,22,57,33,77,56,98,93,41,47,30,35,38,39,48,40,84,89,78,32,22,31,38,77,34,62,41,46,78,78,45,78,58,99,61,34,30,34,31,34,62,72,71,58,94,88,67,45,67,46,59,65,67,54,91,74,65,55,78,65,40,76,56,90,80,76,96,81,81,84,131

Radius of gyration: 23.3 Å; Cα contacts (8 Å, |Δi|>4): 165; chains: 1; bounding box: 51×38×58 Å

Nearest PDB structures (foldseek):
  4kku-assembly3_C  TM=9.400E-01  e=6.781E-04  Borreliella burgdorferi B31
  4kku-assembly4_D  TM=9.403E-01  e=6.781E-04  Borreliella burgdorferi B31
  4kku-assembly2_B  TM=9.433E-01  e=9.439E-04  Borreliella burgdorferi B31
  4kkt-assembly2_B  TM=9.451E-01  e=1.314E-03  Borreliella burgdorferi B31
  4kkt-assembly4_D  TM=6.142E-01  e=6.781E-04  Borreliella burgdorferi B31

Mean predicted aligned error: 10.28 Å

Sequence (119 aa):
EIAPQADSATRTRRTRLTLDQTPPAFRLGSSVSVTVSSPIAEHFELPLTALQETDGHSRIWVIDPQTQTVSPRDVNVLRRDAQTVLLQGGLKNGDYVVSAGVNSLTPGQKVRFDKESSQ

Secondary structure (DSSP, 8-state):
-B-SS--TTT----B----SS--TT--TT----------PPPEEEEEGGG-EEETTEEEEEEEETTTTEEEEEE-EEEEE-SSEEEEESS--TT-EE--S-GGG--TT-B----S----

pLDDT: mean 88.15, std 10.21, range [32.97, 96.25]